Protein AF-A0A8S2YYB3-F1 (afdb_monomer_lite)

pLDDT: mean 85.45, std 6.75, range [51.19, 91.56]

Secondary structure (DSSP, 8-state):
-HHHHHHHHHSTT---GGG---S-SHHHHHHHHHHHHHHHHHTT------HHHHHH--

Radius of gyration: 10.75 Å; chains: 1; bounding box: 18×28×21 Å

Sequence (58 aa):
MLICDLIDAIKPGSIQYNLLKTSGTPEAKMDNALYAISMSRKSGARIYALPEDIVETK

Organism: NCBI:txid392030

Structure (mmCIF, N/CA/C/O backbone):
data_AF-A0A8S2YYB3-F1
#
_entry.id   AF-A0A8S2YYB3-F1
#
loop_
_atom_site.group_PDB
_atom_site.id
_atom_site.type_symbol
_atom_site.label_atom_id
_atom_site.label_alt_id
_atom_site.label_comp_id
_atom_site.label_asym_id
_atom_site.label_entity_id
_atom_site.label_seq_id
_atom_site.pdbx_PDB_ins_code
_atom_site.Cartn_x
_atom_site.Cartn_y
_atom_site.Cartn_z
_atom_site.occupancy
_atom_site.B_iso_or_equiv
_atom_site.auth_seq_id
_atom_site.auth_comp_id
_atom_site.auth_asym_id
_atom_site.auth_atom_id
_atom_site.pdbx_PDB_model_num
ATOM 1 N N . MET A 1 1 ? -8.148 0.451 1.860 1.00 71.38 1 MET A N 1
ATOM 2 C CA . MET A 1 1 ? -7.155 1.222 1.072 1.00 71.38 1 MET A CA 1
ATOM 3 C C . MET A 1 1 ? -6.745 0.293 -0.043 1.00 71.38 1 MET A C 1
ATOM 5 O O . MET A 1 1 ? -6.149 -0.731 0.266 1.00 71.38 1 MET A O 1
ATOM 9 N N . LEU A 1 2 ? -7.085 0.621 -1.292 1.00 79.94 2 LEU A N 1
ATOM 10 C CA . LEU A 1 2 ? -7.103 -0.334 -2.409 1.00 79.94 2 LEU A CA 1
ATOM 11 C C . LEU A 1 2 ? -5.802 -1.145 -2.554 1.00 79.94 2 LEU A C 1
ATOM 13 O O . LEU A 1 2 ? -5.841 -2.344 -2.799 1.00 79.94 2 LEU A O 1
ATOM 17 N N . ILE A 1 3 ? -4.649 -0.501 -2.347 1.00 82.50 3 ILE A N 1
ATOM 18 C CA . ILE A 1 3 ? -3.331 -1.139 -2.458 1.00 82.50 3 ILE A CA 1
ATOM 19 C C . ILE A 1 3 ? -3.137 -2.223 -1.388 1.00 82.50 3 ILE A C 1
ATOM 21 O O . ILE A 1 3 ? -2.678 -3.315 -1.702 1.00 82.50 3 ILE A O 1
ATOM 25 N N . CYS A 1 4 ? -3.516 -1.959 -0.136 1.00 84.94 4 CYS A N 1
ATOM 26 C CA . CYS A 1 4 ? -3.458 -2.965 0.927 1.00 84.94 4 CYS A CA 1
ATOM 27 C C . CYS A 1 4 ? -4.396 -4.139 0.644 1.00 84.94 4 CYS A C 1
ATOM 29 O O . CYS A 1 4 ? -3.983 -5.284 0.785 1.00 84.94 4 CYS A O 1
ATOM 31 N N . ASP A 1 5 ? -5.612 -3.854 0.185 1.00 86.44 5 ASP A N 1
ATOM 32 C CA . ASP A 1 5 ? -6.606 -4.885 -0.123 1.00 86.44 5 ASP A CA 1
ATOM 33 C C . ASP A 1 5 ? -6.124 -5.793 -1.270 1.00 86.44 5 ASP A C 1
ATOM 35 O O . ASP A 1 5 ? -6.275 -7.013 -1.216 1.00 86.44 5 ASP A O 1
ATOM 39 N N . LEU A 1 6 ? -5.441 -5.218 -2.265 1.00 85.38 6 LEU A N 1
ATOM 40 C CA . LEU A 1 6 ? -4.819 -5.972 -3.351 1.00 85.38 6 LEU A CA 1
ATOM 41 C C . LEU A 1 6 ? -3.653 -6.849 -2.867 1.00 85.38 6 LEU A C 1
ATOM 43 O O . LEU A 1 6 ? -3.535 -7.998 -3.287 1.00 85.38 6 LEU A O 1
ATOM 47 N N . ILE A 1 7 ? -2.788 -6.333 -1.987 1.00 86.50 7 ILE A N 1
ATOM 48 C CA . ILE A 1 7 ? -1.671 -7.114 -1.426 1.00 86.50 7 ILE A CA 1
ATOM 49 C C . ILE A 1 7 ? -2.198 -8.285 -0.598 1.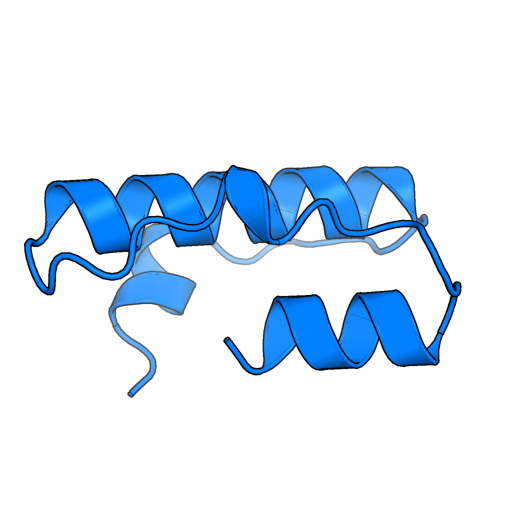00 86.50 7 ILE A C 1
ATOM 51 O O . ILE A 1 7 ? -1.674 -9.392 -0.717 1.00 86.50 7 ILE A O 1
ATOM 55 N N . ASP A 1 8 ? -3.220 -8.055 0.225 1.00 88.75 8 ASP A N 1
ATOM 56 C CA . ASP A 1 8 ? -3.807 -9.105 1.056 1.00 88.75 8 ASP A CA 1
ATOM 57 C C . ASP A 1 8 ? -4.506 -10.175 0.203 1.00 88.75 8 ASP A C 1
ATOM 59 O O . ASP A 1 8 ? -4.364 -11.365 0.473 1.00 88.75 8 ASP A O 1
ATOM 63 N N . ALA A 1 9 ? -5.146 -9.785 -0.906 1.00 87.81 9 ALA A N 1
ATOM 64 C CA . ALA A 1 9 ? -5.695 -10.731 -1.878 1.00 87.81 9 ALA A CA 1
ATOM 65 C C . ALA A 1 9 ? -4.616 -11.603 -2.553 1.00 87.81 9 ALA A C 1
ATOM 67 O O . ALA A 1 9 ? -4.862 -12.772 -2.845 1.00 87.81 9 ALA A O 1
ATOM 68 N N . ILE A 1 10 ? -3.418 -11.057 -2.798 1.00 87.25 10 ILE A N 1
ATOM 69 C CA . ILE A 1 10 ? -2.288 -11.812 -3.370 1.00 87.25 10 ILE A CA 1
ATOM 70 C C . ILE A 1 10 ? -1.660 -12.734 -2.320 1.00 87.25 10 ILE A C 1
ATOM 72 O O . ILE A 1 10 ? -1.297 -13.872 -2.621 1.00 87.25 10 ILE A O 1
ATOM 76 N N . LYS A 1 11 ? -1.494 -12.241 -1.091 1.00 84.75 11 LYS A N 1
ATOM 77 C CA . LYS A 1 11 ? -0.878 -12.985 0.006 1.00 84.75 11 LYS A CA 1
ATOM 78 C C . LYS A 1 11 ? -1.659 -12.750 1.303 1.00 84.75 11 LYS A C 1
ATOM 80 O O . LYS A 1 11 ? -1.310 -11.830 2.053 1.00 84.75 11 LYS A O 1
ATOM 85 N N . PRO A 1 12 ? -2.647 -13.612 1.595 1.00 87.38 12 PRO A N 1
ATOM 86 C CA . PRO A 1 12 ? -3.511 -13.461 2.758 1.00 87.38 12 PRO A CA 1
ATOM 87 C C . PRO A 1 12 ? -2.718 -13.365 4.060 1.00 87.38 12 PRO A C 1
ATOM 89 O O . PRO A 1 12 ? -1.786 -14.142 4.290 1.00 87.38 12 PRO A O 1
ATOM 92 N N . GLY A 1 13 ? -3.082 -12.408 4.912 1.00 85.38 13 GLY A N 1
ATOM 93 C CA . GLY A 1 13 ? -2.431 -12.180 6.203 1.00 85.38 13 GLY A CA 1
ATOM 94 C C . GLY A 1 13 ? -1.136 -11.372 6.114 1.00 85.38 13 GLY A C 1
ATOM 95 O O . GLY A 1 13 ? -0.400 -11.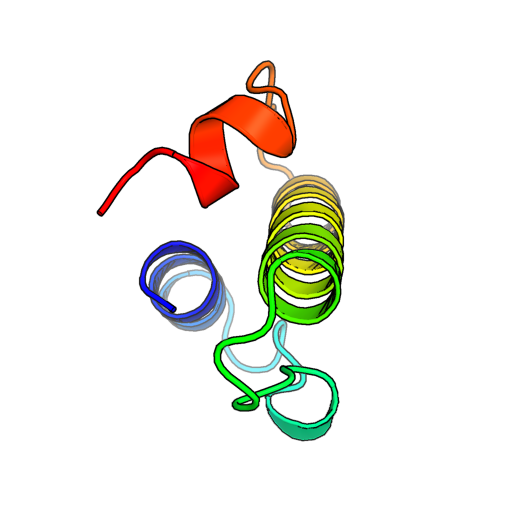277 7.098 1.00 85.38 13 GLY A O 1
ATOM 96 N N . SER A 1 14 ? -0.835 -10.782 4.955 1.00 85.69 14 SER A N 1
ATOM 97 C CA . SER A 1 14 ? 0.331 -9.901 4.808 1.00 85.69 14 SER A CA 1
ATOM 98 C C . SER A 1 14 ? 0.076 -8.504 5.356 1.00 85.69 14 SER A C 1
ATOM 100 O O . SER A 1 14 ? 1.028 -7.821 5.730 1.00 85.69 14 SER A O 1
ATOM 102 N N . ILE A 1 15 ? -1.184 -8.074 5.416 1.00 89.19 15 ILE A N 1
ATOM 103 C CA . ILE A 1 15 ? -1.566 -6.735 5.857 1.00 89.19 15 ILE A CA 1
ATOM 104 C C . ILE A 1 15 ? -2.133 -6.777 7.273 1.00 89.19 15 ILE A C 1
ATOM 106 O O . ILE A 1 15 ? -3.041 -7.541 7.587 1.00 89.19 15 ILE A O 1
ATOM 110 N N . GLN A 1 16 ? -1.626 -5.897 8.135 1.00 88.81 16 GLN A N 1
ATOM 111 C CA . GLN A 1 16 ? -2.187 -5.666 9.461 1.00 88.81 16 GLN A CA 1
ATOM 112 C C . GLN A 1 16 ? -3.053 -4.408 9.431 1.00 88.81 16 GLN A C 1
ATOM 114 O O . GLN A 1 16 ? -2.583 -3.296 9.668 1.00 88.81 16 GLN A O 1
ATOM 119 N N . TYR A 1 17 ? -4.345 -4.598 9.176 1.00 86.75 17 TYR A N 1
ATOM 120 C CA . TYR A 1 17 ? -5.329 -3.516 9.081 1.00 86.75 17 TYR A CA 1
ATOM 121 C C . TYR A 1 17 ? -5.424 -2.636 10.337 1.00 86.75 17 TYR A C 1
ATOM 123 O O . TYR A 1 17 ? -5.800 -1.475 10.234 1.00 86.75 17 TYR A O 1
ATOM 131 N N . ASN A 1 18 ? -5.021 -3.146 11.505 1.00 85.69 18 ASN A N 1
ATOM 132 C CA . ASN A 1 18 ? -4.983 -2.380 12.754 1.00 85.69 18 ASN A CA 1
ATOM 133 C C . ASN A 1 18 ? -3.971 -1.214 12.739 1.00 85.69 18 ASN A C 1
ATOM 135 O O . ASN A 1 18 ? -4.093 -0.288 13.532 1.00 85.69 18 ASN A O 1
ATOM 139 N N . LEU A 1 19 ? -2.962 -1.247 11.858 1.00 84.50 19 LEU A N 1
ATOM 140 C CA . LEU A 1 19 ? -2.021 -0.131 11.696 1.00 84.50 19 LEU A CA 1
ATOM 141 C C . LEU A 1 19 ? -2.528 0.948 10.733 1.00 84.50 19 LEU A C 1
ATOM 143 O O . LEU A 1 19 ? -1.943 2.028 10.683 1.00 84.50 19 LEU A O 1
ATOM 147 N N . LEU A 1 20 ? -3.593 0.677 9.971 1.00 84.56 20 LEU A N 1
ATOM 148 C CA . LEU A 1 20 ? -4.143 1.657 9.045 1.00 84.56 20 LEU A CA 1
ATOM 149 C C . LEU A 1 20 ? -4.907 2.727 9.820 1.00 84.56 20 LEU A C 1
ATOM 151 O O . LEU A 1 20 ? -5.886 2.454 10.515 1.00 84.56 20 LEU A O 1
ATOM 155 N N . LYS A 1 21 ? -4.469 3.973 9.663 1.00 84.31 21 LYS A N 1
ATOM 156 C CA . LYS A 1 21 ? -5.111 5.129 10.281 1.00 84.31 21 LYS A CA 1
ATOM 157 C C . LYS A 1 21 ? -6.298 5.562 9.425 1.00 84.31 21 LYS A C 1
ATOM 159 O O . LYS A 1 21 ? -6.126 5.968 8.280 1.00 84.31 21 LYS A O 1
ATOM 164 N N . THR A 1 22 ? -7.507 5.508 9.971 1.00 77.06 22 THR A N 1
ATOM 165 C CA . THR A 1 22 ? -8.741 5.967 9.299 1.00 77.06 22 THR A CA 1
ATOM 166 C C . THR A 1 22 ? -9.010 7.459 9.469 1.00 77.06 22 THR A C 1
ATOM 168 O O . THR A 1 22 ? -9.917 7.997 8.836 1.00 77.06 22 THR A O 1
ATOM 171 N N . SER A 1 23 ? -8.230 8.152 10.303 1.00 71.25 23 SER A N 1
ATOM 172 C CA . SER A 1 23 ? -8.283 9.608 10.412 1.00 71.25 23 SER A CA 1
ATOM 173 C C . SER A 1 23 ? -7.936 10.222 9.055 1.00 71.25 23 SER A C 1
ATOM 175 O O . SER A 1 23 ? -6.849 9.992 8.541 1.00 71.25 23 SER A O 1
ATOM 177 N N . GLY A 1 24 ? -8.834 11.008 8.460 1.00 75.75 24 GLY A N 1
ATOM 178 C CA . GLY A 1 24 ?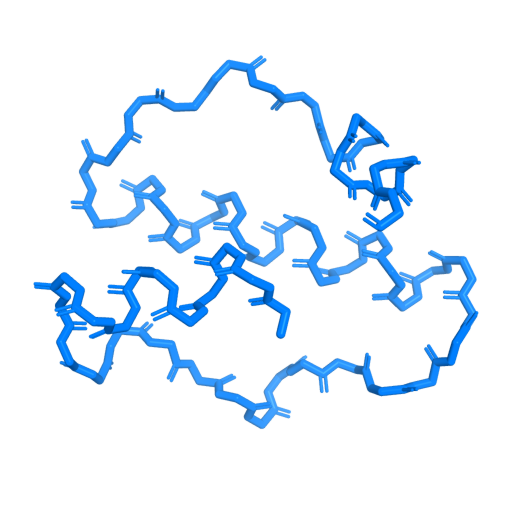 -8.640 11.615 7.134 1.00 75.75 24 GLY A CA 1
ATOM 179 C C . GLY A 1 24 ? -7.575 12.721 7.068 1.00 75.75 24 GLY A C 1
ATOM 180 O O . GLY A 1 24 ? -7.601 13.522 6.134 1.00 75.75 24 GLY A O 1
ATOM 181 N N . THR A 1 25 ? -6.678 12.803 8.054 1.00 86.12 25 THR A N 1
ATOM 182 C CA . THR A 1 25 ? -5.617 13.808 8.118 1.00 86.12 25 THR A CA 1
ATOM 183 C C . THR A 1 25 ? -4.522 13.522 7.081 1.00 86.12 25 THR A C 1
ATOM 185 O O . THR A 1 25 ? -4.294 12.361 6.727 1.00 86.12 25 THR A O 1
ATOM 188 N N . PRO A 1 26 ? -3.817 14.556 6.588 1.00 85.00 26 PRO A N 1
ATOM 189 C CA . PRO A 1 26 ? -2.730 14.382 5.623 1.00 85.00 26 PRO A CA 1
ATOM 190 C C . PRO A 1 26 ? -1.631 13.437 6.126 1.00 85.00 26 PRO A C 1
ATOM 192 O O . PRO A 1 26 ? -1.191 12.557 5.393 1.00 85.00 26 PRO A O 1
ATOM 195 N N . GLU A 1 27 ? -1.248 13.557 7.398 1.00 87.56 27 GLU A N 1
ATOM 196 C CA . GLU A 1 27 ? -0.230 12.702 8.024 1.00 87.56 27 GLU A CA 1
ATOM 197 C C . GLU A 1 27 ? -0.667 11.237 8.078 1.00 87.56 27 GLU A C 1
ATOM 199 O O . GLU A 1 27 ? 0.117 10.344 7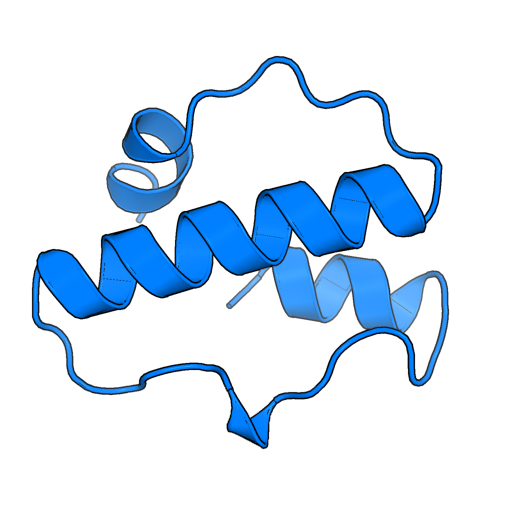.781 1.00 87.56 27 GLU A O 1
ATOM 204 N N . ALA A 1 28 ? -1.939 10.970 8.385 1.00 87.81 28 ALA A N 1
ATOM 205 C CA . ALA A 1 28 ? -2.459 9.608 8.406 1.00 87.81 28 ALA A CA 1
ATOM 206 C C . ALA A 1 28 ? -2.505 8.978 7.009 1.00 87.81 28 ALA A C 1
ATOM 208 O O . ALA A 1 28 ? -2.207 7.792 6.861 1.00 87.81 28 ALA A O 1
ATOM 209 N N . LYS A 1 29 ? -2.830 9.760 5.971 1.00 86.69 29 LYS A N 1
ATOM 210 C CA . LYS A 1 29 ? -2.739 9.289 4.582 1.00 86.69 29 LYS A CA 1
ATOM 211 C C . LYS A 1 29 ? -1.295 8.965 4.203 1.00 86.69 29 LYS A C 1
ATOM 213 O O . LYS A 1 29 ? -1.058 7.920 3.603 1.00 86.69 29 LYS A O 1
ATOM 218 N N . MET A 1 30 ? -0.350 9.817 4.597 1.00 89.62 30 MET A N 1
ATOM 219 C CA . MET A 1 30 ? 1.076 9.618 4.340 1.00 89.62 30 MET A CA 1
ATOM 220 C C . MET A 1 30 ? 1.617 8.364 5.037 1.00 89.62 30 MET A C 1
ATOM 222 O O . MET A 1 30 ? 2.279 7.542 4.404 1.00 89.62 30 MET A O 1
ATOM 226 N N . ASP A 1 31 ? 1.260 8.158 6.304 1.00 90.94 31 ASP A N 1
ATOM 227 C CA . ASP A 1 31 ? 1.622 6.952 7.052 1.00 90.94 31 ASP A CA 1
ATOM 228 C C . ASP A 1 31 ? 1.055 5.684 6.401 1.00 90.94 31 ASP A C 1
ATOM 230 O O . ASP A 1 31 ? 1.763 4.686 6.247 1.00 90.94 31 ASP A O 1
ATOM 234 N N . ASN A 1 32 ? -0.205 5.723 5.957 1.00 89.62 32 ASN A N 1
ATOM 235 C CA . ASN A 1 32 ? -0.822 4.600 5.257 1.00 89.62 32 ASN A CA 1
ATOM 236 C C . ASN A 1 32 ? -0.131 4.313 3.913 1.00 89.62 32 ASN A C 1
ATOM 238 O O . ASN A 1 32 ? 0.094 3.148 3.579 1.00 89.62 32 ASN A O 1
ATOM 242 N N . ALA A 1 33 ? 0.249 5.346 3.157 1.00 90.75 33 ALA A N 1
ATOM 243 C CA . ALA A 1 33 ? 0.979 5.200 1.899 1.00 90.75 33 ALA A CA 1
ATOM 244 C C . ALA A 1 33 ? 2.365 4.566 2.109 1.00 90.75 33 ALA A C 1
ATOM 246 O O . ALA A 1 33 ? 2.720 3.597 1.431 1.00 90.75 33 ALA A O 1
ATOM 247 N N . LEU A 1 34 ? 3.124 5.043 3.102 1.00 91.25 34 LEU A N 1
ATOM 248 C CA . LEU A 1 34 ? 4.409 4.457 3.499 1.00 91.25 34 LEU A CA 1
ATOM 249 C C . LEU A 1 34 ? 4.262 2.989 3.918 1.00 91.25 34 LEU A C 1
ATOM 251 O O . LEU A 1 34 ? 5.075 2.135 3.536 1.00 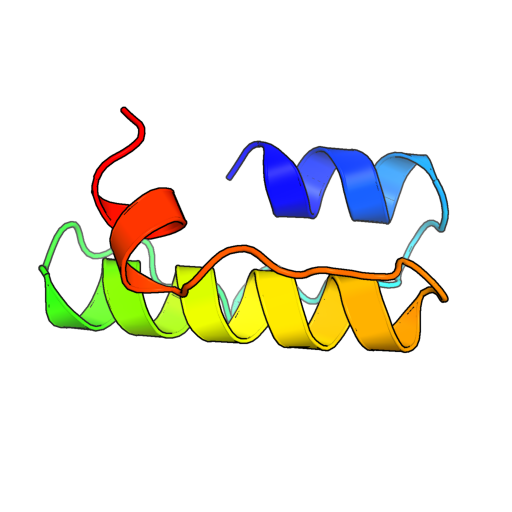91.25 34 LEU A O 1
ATOM 255 N N . TYR A 1 35 ? 3.205 2.682 4.671 1.00 91.56 35 TYR A N 1
ATOM 256 C CA . TYR A 1 35 ? 2.890 1.325 5.096 1.00 91.56 35 TYR A CA 1
ATOM 257 C C . TYR A 1 35 ? 2.575 0.409 3.903 1.00 91.56 35 TYR A C 1
ATOM 259 O O . TYR A 1 35 ? 3.165 -0.668 3.784 1.00 91.56 35 TYR A O 1
ATOM 267 N N . ALA A 1 36 ? 1.730 0.851 2.965 1.00 89.56 36 ALA A N 1
ATOM 268 C CA . ALA A 1 36 ? 1.425 0.112 1.738 1.00 89.56 36 ALA A CA 1
ATOM 269 C C . ALA A 1 36 ? 2.672 -0.188 0.904 1.00 89.56 36 ALA A C 1
ATOM 271 O O . ALA A 1 36 ? 2.855 -1.326 0.461 1.00 89.56 36 ALA A O 1
ATOM 272 N N . ILE A 1 37 ? 3.554 0.798 0.709 1.00 90.69 37 ILE A N 1
ATOM 273 C CA . ILE A 1 37 ? 4.791 0.607 -0.060 1.00 90.69 37 ILE A CA 1
ATOM 274 C C . ILE A 1 37 ? 5.684 -0.433 0.615 1.00 90.69 37 ILE A C 1
ATOM 276 O O . ILE A 1 37 ? 6.184 -1.353 -0.040 1.00 90.69 37 ILE A O 1
ATOM 280 N N . SER A 1 38 ? 5.856 -0.317 1.932 1.00 90.56 38 SER A N 1
ATOM 281 C CA . SER A 1 38 ? 6.660 -1.249 2.725 1.00 90.56 38 SER A CA 1
ATOM 282 C C . SER A 1 38 ? 6.122 -2.674 2.613 1.00 90.56 38 SER A C 1
ATOM 284 O O . SER A 1 38 ? 6.883 -3.615 2.367 1.00 90.56 38 SER A O 1
ATOM 286 N N . MET A 1 39 ? 4.801 -2.835 2.709 1.00 90.38 39 MET A N 1
ATOM 287 C CA . MET A 1 39 ? 4.164 -4.142 2.612 1.00 90.38 39 MET A CA 1
ATOM 288 C C . MET A 1 39 ? 4.197 -4.744 1.211 1.00 90.38 39 MET A C 1
ATOM 290 O O . MET A 1 39 ? 4.420 -5.948 1.057 1.00 90.38 39 MET A O 1
ATOM 294 N N . SER A 1 40 ? 4.055 -3.915 0.183 1.00 89.25 40 SER A N 1
ATOM 295 C CA . SER A 1 40 ? 4.185 -4.346 -1.207 1.00 89.25 40 SER A CA 1
ATOM 296 C C . SER A 1 40 ? 5.594 -4.859 -1.495 1.00 89.25 40 SER A C 1
ATOM 298 O O . SER A 1 40 ? 5.762 -5.945 -2.049 1.00 89.25 40 SER A O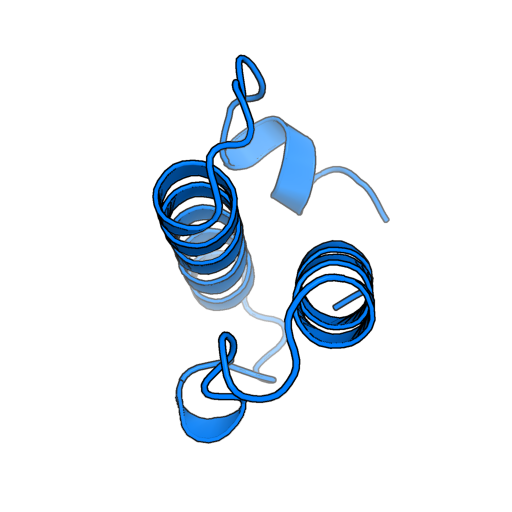 1
ATOM 300 N N . ARG A 1 41 ? 6.621 -4.117 -1.055 1.00 89.12 41 ARG A N 1
ATOM 301 C CA . ARG A 1 41 ? 8.029 -4.514 -1.201 1.00 89.12 41 ARG A CA 1
ATOM 302 C C . ARG A 1 41 ? 8.327 -5.804 -0.449 1.00 89.12 41 ARG A C 1
ATOM 304 O O . ARG A 1 41 ? 8.959 -6.699 -1.002 1.00 89.12 41 ARG A O 1
ATOM 311 N N . LYS A 1 42 ? 7.809 -5.944 0.775 1.00 88.19 42 LYS A N 1
ATOM 312 C CA . LYS A 1 42 ? 7.910 -7.181 1.566 1.00 88.19 42 LYS A CA 1
ATOM 313 C C . LYS A 1 42 ? 7.222 -8.374 0.891 1.00 88.19 42 LYS A C 1
ATOM 315 O O . LYS A 1 42 ? 7.652 -9.509 1.073 1.00 88.19 42 LYS A O 1
ATOM 320 N N . SER A 1 43 ? 6.191 -8.120 0.089 1.00 85.94 43 SER A N 1
ATOM 321 C CA . SER A 1 43 ? 5.510 -9.134 -0.727 1.00 85.94 43 SER A CA 1
ATOM 322 C C . SER A 1 43 ? 6.237 -9.441 -2.045 1.00 85.94 43 SER A C 1
ATOM 324 O O . SER A 1 43 ? 5.796 -10.307 -2.792 1.00 85.94 43 SER A O 1
ATOM 326 N N . GLY A 1 44 ? 7.364 -8.774 -2.322 1.00 86.31 44 GLY A N 1
ATOM 327 C CA . GLY A 1 44 ? 8.195 -8.987 -3.510 1.00 86.31 44 GLY A CA 1
ATOM 328 C C . GLY A 1 44 ? 7.888 -8.051 -4.682 1.00 86.31 44 GLY A C 1
ATOM 329 O O . GLY A 1 44 ? 8.508 -8.181 -5.739 1.00 86.31 44 GLY A O 1
ATOM 330 N N . ALA A 1 45 ? 6.971 -7.092 -4.521 1.00 87.38 45 ALA A N 1
ATOM 331 C CA . ALA A 1 45 ? 6.661 -6.123 -5.567 1.00 87.38 45 ALA A CA 1
ATOM 332 C C . ALA A 1 45 ? 7.761 -5.053 -5.679 1.00 87.38 45 ALA A C 1
ATOM 334 O O . ALA A 1 45 ? 8.209 -4.477 -4.684 1.00 87.38 45 ALA A O 1
ATOM 335 N N . ARG A 1 46 ? 8.173 -4.736 -6.911 1.00 87.81 46 ARG A N 1
ATOM 336 C CA . ARG A 1 46 ? 9.073 -3.608 -7.192 1.00 87.81 46 ARG A CA 1
ATOM 337 C C . ARG A 1 46 ? 8.259 -2.330 -7.369 1.00 87.81 46 ARG A C 1
ATOM 339 O O . ARG A 1 46 ? 7.653 -2.122 -8.412 1.00 87.81 46 ARG A O 1
ATOM 346 N N . ILE A 1 47 ? 8.261 -1.491 -6.334 1.00 86.69 47 ILE A N 1
ATOM 347 C CA . ILE A 1 47 ? 7.597 -0.182 -6.342 1.00 86.69 47 ILE A CA 1
ATOM 348 C C . ILE A 1 47 ? 8.602 0.937 -6.584 1.00 86.69 47 ILE A C 1
ATOM 350 O O . ILE A 1 47 ? 9.566 1.082 -5.822 1.00 86.69 47 ILE A O 1
ATOM 354 N N . TYR A 1 48 ? 8.279 1.760 -7.581 1.00 89.06 48 TYR A N 1
ATOM 355 C CA . TYR A 1 48 ? 8.971 3.001 -7.936 1.00 89.06 48 TYR A CA 1
ATOM 356 C C . TYR A 1 48 ? 8.154 4.265 -7.625 1.00 89.06 48 TYR A C 1
ATOM 358 O O . TYR A 1 48 ? 8.697 5.357 -7.728 1.00 89.06 48 TYR A O 1
ATOM 366 N N . ALA A 1 49 ? 6.879 4.119 -7.247 1.00 87.62 49 ALA A N 1
ATOM 367 C CA . ALA A 1 49 ? 6.027 5.235 -6.842 1.00 87.62 49 ALA A CA 1
ATOM 368 C C . ALA A 1 49 ? 6.487 5.837 -5.508 1.00 87.62 49 ALA A C 1
ATOM 370 O O . ALA A 1 49 ? 6.955 5.111 -4.617 1.00 87.62 49 ALA A O 1
ATOM 371 N N . LEU A 1 50 ? 6.323 7.151 -5.372 1.00 90.12 50 LEU A N 1
ATOM 372 C CA . LEU A 1 50 ? 6.528 7.867 -4.123 1.00 90.12 50 LEU A CA 1
ATOM 373 C C . LEU A 1 50 ? 5.282 7.734 -3.232 1.00 90.12 50 LEU A C 1
ATOM 375 O O . LEU A 1 50 ? 4.172 7.538 -3.728 1.00 90.12 50 LEU A O 1
ATOM 379 N N . PRO A 1 51 ? 5.430 7.847 -1.900 1.00 87.75 51 PRO A N 1
ATOM 380 C CA . PRO A 1 51 ? 4.282 7.882 -0.995 1.00 87.75 51 PRO A CA 1
ATOM 381 C C . PRO A 1 51 ? 3.309 9.018 -1.337 1.00 87.75 51 PRO A C 1
ATOM 383 O O . PRO A 1 51 ? 2.102 8.846 -1.213 1.00 87.75 51 PRO A O 1
ATOM 386 N N . GLU A 1 52 ? 3.832 10.147 -1.817 1.00 89.56 52 GLU A N 1
ATOM 387 C CA . GLU A 1 52 ? 3.063 11.322 -2.242 1.00 89.56 52 GLU A CA 1
ATOM 388 C C . GLU A 1 52 ? 2.116 10.983 -3.400 1.00 89.56 52 GLU A C 1
ATOM 390 O O . GLU A 1 52 ? 0.928 11.288 -3.311 1.00 89.56 52 GLU A O 1
ATOM 395 N N . ASP A 1 53 ? 2.596 10.236 -4.404 1.00 89.19 53 ASP A N 1
ATOM 396 C CA . ASP A 1 53 ? 1.781 9.778 -5.539 1.00 89.19 53 ASP A CA 1
ATOM 397 C C . ASP A 1 53 ? 0.582 8.929 -5.073 1.00 89.19 53 ASP A C 1
ATOM 399 O O . ASP A 1 53 ? -0.506 8.995 -5.648 1.00 89.19 53 ASP A O 1
ATOM 403 N N . ILE A 1 54 ? 0.772 8.132 -4.012 1.00 85.62 54 ILE A N 1
ATOM 404 C CA . ILE A 1 54 ? -0.263 7.270 -3.415 1.00 85.62 54 ILE A CA 1
ATOM 405 C C . ILE A 1 54 ? -1.268 8.082 -2.588 1.00 85.62 54 ILE A C 1
ATOM 407 O O . ILE A 1 54 ? -2.450 7.750 -2.549 1.00 85.62 54 ILE A O 1
ATOM 411 N N . VAL A 1 55 ? -0.816 9.132 -1.901 1.00 86.81 55 VAL A N 1
ATOM 412 C CA . VAL A 1 55 ? -1.697 10.018 -1.122 1.00 86.81 55 VAL A CA 1
ATOM 413 C C . VAL A 1 55 ? -2.549 10.901 -2.034 1.00 86.81 55 VAL A C 1
ATOM 415 O O . VAL A 1 55 ? -3.691 11.219 -1.689 1.00 86.81 55 VAL A O 1
ATOM 418 N N . GLU A 1 56 ? -1.997 11.308 -3.176 1.00 83.38 56 GLU A N 1
ATOM 419 C CA . GLU A 1 56 ? -2.671 12.145 -4.167 1.00 83.38 56 GLU A CA 1
ATOM 420 C C . GLU A 1 56 ? -3.680 11.357 -5.019 1.00 83.38 56 GLU A C 1
ATOM 422 O O . GLU A 1 56 ? -4.686 11.915 -5.472 1.00 83.38 56 GLU A O 1
ATOM 427 N N . THR A 1 57 ? -3.473 10.045 -5.184 1.00 65.19 57 THR A N 1
ATOM 428 C CA . THR A 1 57 ? -4.443 9.171 -5.853 1.00 65.19 57 THR A CA 1
ATOM 429 C C . THR A 1 57 ? -5.702 9.009 -4.992 1.00 65.19 57 THR A C 1
ATOM 431 O O . THR A 1 57 ? -5.672 8.462 -3.891 1.00 65.19 57 THR A O 1
ATOM 434 N N . LYS A 1 58 ? -6.817 9.550 -5.498 1.00 51.19 58 LYS A N 1
ATOM 435 C CA . LYS A 1 58 ? -8.148 9.509 -4.869 1.00 51.19 58 LYS A CA 1
ATOM 436 C C . LYS A 1 58 ? -8.738 8.106 -4.801 1.00 51.19 58 LYS A C 1
ATOM 438 O O . LYS A 1 58 ? -8.648 7.383 -5.817 1.00 51.19 58 LYS A O 1
#

Foldseek 3Di:
DVLLVVLCVVPPPLDDCVQQDPPPDLVSLLSNLVRSVVSCVVSVDDDPDDSVNSSPPD

InterPro domains:
  IPR001715 Calponin homology domain [PF00307] (2-57)
  IPR001715 Calponin homology domain [PS50021] (1-58)
  IPR036872 CH domain superfamily [G3DSA:1.10.418.10] (1-58)
  IPR036872 CH domain superfamily [SSF47576] (2-57)
  IPR039959 Fimbrin/Plastin [PTHR19961] (3-58)